Protein AF-A0A066RMN9-F1 (afdb_monomer)

Structure (mmCIF, N/CA/C/O backbone):
data_AF-A0A066RMN9-F1
#
_entry.id   AF-A0A066RMN9-F1
#
loop_
_atom_site.group_PDB
_atom_s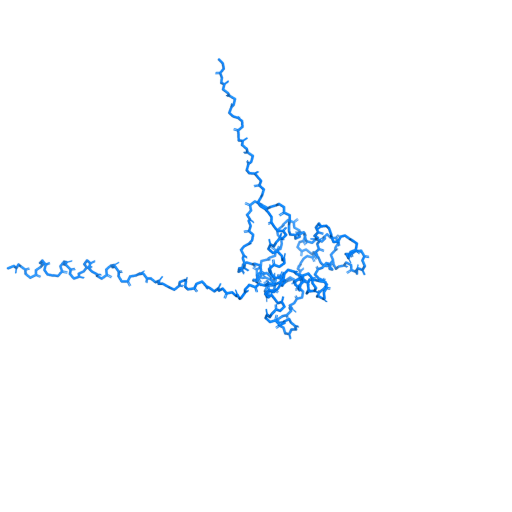ite.id
_atom_site.type_symbol
_atom_site.label_atom_id
_atom_site.label_alt_id
_atom_site.label_comp_id
_atom_site.label_asym_id
_atom_site.label_entity_id
_atom_site.label_seq_id
_atom_site.pdbx_PDB_ins_code
_atom_site.Cartn_x
_atom_site.Cartn_y
_atom_site.Cartn_z
_atom_site.occupancy
_atom_site.B_iso_or_equiv
_atom_site.auth_seq_id
_atom_site.auth_comp_id
_atom_site.auth_asym_id
_atom_site.auth_atom_id
_atom_site.pdbx_PDB_model_num
ATOM 1 N N . MET A 1 1 ? 45.407 -42.096 27.364 1.00 56.28 1 MET A N 1
ATOM 2 C CA . MET A 1 1 ? 44.883 -40.780 26.927 1.00 56.28 1 MET A CA 1
ATOM 3 C C . MET A 1 1 ? 44.177 -40.153 28.122 1.00 56.28 1 MET A C 1
ATOM 5 O O . MET A 1 1 ? 43.440 -40.865 28.789 1.00 56.28 1 MET A O 1
ATOM 9 N N . LYS A 1 2 ? 44.503 -38.909 28.496 1.00 56.84 2 LYS A N 1
ATOM 10 C CA . LYS A 1 2 ? 44.057 -38.316 29.773 1.00 56.84 2 LYS A CA 1
ATOM 11 C C . LYS A 1 2 ? 42.541 -38.036 29.726 1.00 56.84 2 LYS A C 1
ATOM 13 O O . LYS A 1 2 ? 42.068 -37.552 28.704 1.00 56.84 2 LYS A O 1
ATOM 18 N N . PRO A 1 3 ? 41.770 -38.272 30.800 1.00 59.72 3 PRO A N 1
ATOM 19 C CA . PRO A 1 3 ? 40.311 -38.089 30.778 1.00 59.72 3 PRO A CA 1
ATOM 20 C C . PRO A 1 3 ? 39.898 -36.644 30.434 1.00 59.72 3 PRO A C 1
ATOM 22 O O . PRO A 1 3 ? 38.862 -36.416 29.816 1.00 59.72 3 PRO A O 1
ATOM 25 N N . TYR A 1 4 ? 40.767 -35.670 30.721 1.00 67.50 4 TYR A N 1
ATOM 26 C CA . TYR A 1 4 ? 40.563 -34.257 30.394 1.00 67.50 4 TYR A CA 1
ATOM 27 C C . TYR A 1 4 ? 40.567 -33.947 28.890 1.00 67.50 4 TYR A C 1
ATOM 29 O O . TYR A 1 4 ? 39.862 -33.040 28.462 1.00 67.50 4 TYR A O 1
ATOM 37 N N . THR A 1 5 ? 41.297 -34.709 28.062 1.00 63.41 5 THR A N 1
ATOM 38 C CA . THR A 1 5 ? 41.278 -34.489 26.602 1.00 63.41 5 THR A CA 1
ATOM 39 C C . THR A 1 5 ? 39.950 -34.906 25.972 1.00 63.41 5 THR A C 1
ATOM 41 O O . THR A 1 5 ? 39.563 -34.340 24.957 1.00 63.41 5 THR A O 1
ATOM 44 N N . PHE A 1 6 ? 39.222 -35.844 26.588 1.00 61.06 6 PHE A N 1
ATOM 45 C CA . PHE A 1 6 ? 37.899 -36.261 26.116 1.00 61.06 6 PHE A CA 1
ATOM 46 C C . PHE A 1 6 ? 36.817 -35.241 26.507 1.00 61.06 6 PHE A C 1
ATOM 48 O O . PHE A 1 6 ? 35.944 -34.922 25.706 1.00 61.06 6 PHE A O 1
ATOM 55 N N . ALA A 1 7 ? 36.928 -34.655 27.704 1.00 63.19 7 ALA A N 1
ATOM 56 C CA . ALA A 1 7 ? 36.018 -33.611 28.179 1.00 63.19 7 ALA A CA 1
ATOM 57 C C . ALA A 1 7 ? 36.109 -32.312 27.352 1.00 63.19 7 ALA A C 1
ATOM 59 O O . ALA A 1 7 ? 35.086 -31.708 27.043 1.00 63.19 7 ALA A O 1
ATOM 60 N N . ILE A 1 8 ? 37.318 -31.913 26.934 1.00 66.12 8 ILE A N 1
ATOM 61 C CA . ILE A 1 8 ? 37.522 -30.730 26.077 1.00 66.12 8 ILE A CA 1
ATOM 62 C C . ILE A 1 8 ? 36.905 -30.942 24.685 1.00 66.12 8 ILE A C 1
ATOM 64 O O . ILE A 1 8 ? 36.305 -30.022 24.134 1.00 66.12 8 ILE A O 1
ATOM 68 N N . LEU A 1 9 ? 37.000 -32.159 24.139 1.00 62.09 9 LEU A N 1
ATOM 69 C CA . LEU A 1 9 ? 36.440 -32.481 22.825 1.00 62.09 9 LEU A CA 1
ATOM 70 C C . LEU A 1 9 ? 34.901 -32.441 22.820 1.00 62.09 9 LEU A C 1
ATOM 72 O O . LEU A 1 9 ? 34.301 -31.987 21.851 1.00 62.09 9 LEU A O 1
ATOM 76 N N . ILE A 1 10 ? 34.265 -32.878 23.913 1.00 62.72 10 ILE A N 1
ATOM 77 C CA . ILE A 1 10 ? 32.801 -32.876 24.055 1.00 62.72 10 ILE A CA 1
ATOM 78 C C . ILE A 1 10 ? 32.264 -31.447 24.225 1.00 62.72 10 ILE A C 1
ATOM 80 O O . ILE A 1 10 ? 31.292 -31.090 23.563 1.00 62.72 10 ILE A O 1
ATOM 84 N N . SER A 1 11 ? 32.917 -30.596 25.027 1.00 61.94 11 SER A N 1
ATOM 85 C CA . SER A 1 11 ? 32.511 -29.185 25.158 1.00 61.94 11 SER A CA 1
ATOM 86 C C . SER A 1 11 ? 32.675 -28.386 23.862 1.00 61.94 11 SER A C 1
ATOM 88 O O . SER A 1 11 ? 31.900 -27.464 23.621 1.00 61.94 11 SER A O 1
ATOM 90 N N . ALA A 1 12 ? 33.643 -28.737 23.009 1.00 61.44 12 ALA A N 1
ATOM 91 C CA . ALA A 1 12 ? 33.823 -28.089 21.710 1.00 61.44 12 ALA A CA 1
ATOM 92 C C . ALA A 1 12 ? 32.727 -28.471 20.692 1.00 61.44 12 ALA A C 1
ATOM 94 O O . ALA A 1 12 ? 32.358 -27.644 19.860 1.00 61.44 12 ALA A O 1
ATOM 95 N N . LEU A 1 13 ? 32.170 -29.687 20.767 1.00 60.34 13 LEU A N 1
ATOM 96 C CA . LEU A 1 13 ? 31.103 -30.132 19.860 1.00 60.34 13 LEU A CA 1
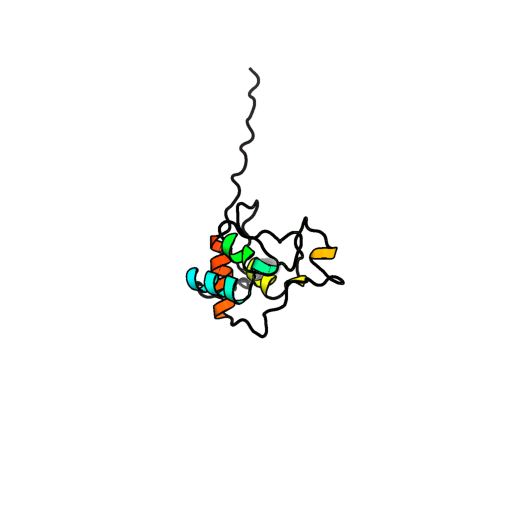ATOM 97 C C . LEU A 1 13 ? 29.739 -29.490 20.167 1.00 60.34 13 LEU A C 1
ATOM 99 O O . LEU A 1 13 ? 28.963 -29.242 19.246 1.00 60.34 13 LEU A O 1
ATOM 103 N N . SER A 1 14 ? 29.455 -29.166 21.431 1.00 61.31 14 SER A N 1
ATOM 104 C CA . SER A 1 14 ? 28.176 -28.557 21.835 1.00 61.31 14 SER A CA 1
ATOM 105 C C . SER A 1 14 ? 27.972 -27.126 21.316 1.00 61.31 14 SER A C 1
ATOM 107 O O . SER A 1 14 ? 26.842 -26.649 21.290 1.00 61.31 14 SER A O 1
ATOM 109 N N . GLY A 1 15 ? 29.035 -26.440 20.876 1.00 60.50 15 GLY A N 1
ATOM 110 C CA . GLY A 1 15 ? 28.956 -25.085 20.312 1.00 60.50 15 GLY A CA 1
ATOM 111 C C . GLY A 1 15 ? 28.475 -25.016 18.856 1.00 60.50 15 GLY A C 1
ATOM 112 O O . GLY A 1 15 ? 28.189 -23.928 18.368 1.00 60.50 15 GLY A O 1
ATOM 113 N N . LEU A 1 16 ? 28.378 -26.153 18.155 1.00 60.50 16 LEU A N 1
ATOM 114 C CA . LEU A 1 16 ? 27.983 -26.218 16.737 1.00 60.50 16 LEU A CA 1
ATOM 115 C C . LEU A 1 16 ? 26.499 -26.571 16.527 1.00 60.50 16 LEU A C 1
ATOM 117 O O . LEU A 1 16 ? 26.007 -26.498 15.405 1.00 60.50 16 LEU A O 1
ATOM 121 N N . ALA A 1 17 ? 25.761 -26.907 17.590 1.00 60.19 17 ALA A N 1
ATOM 122 C CA . ALA A 1 17 ? 24.345 -27.290 17.528 1.00 60.19 17 ALA A CA 1
ATOM 123 C C . ALA A 1 17 ? 23.371 -26.089 17.540 1.00 60.19 17 ALA A C 1
ATOM 125 O O . ALA A 1 17 ? 22.229 -26.222 17.967 1.00 60.19 17 ALA A O 1
ATOM 126 N N . GLY A 1 18 ? 23.825 -24.915 17.091 1.00 57.06 18 GLY A N 1
ATOM 127 C CA . GLY A 1 18 ? 23.041 -23.677 17.027 1.00 57.06 18 GLY A CA 1
ATOM 128 C C . GLY A 1 18 ? 22.720 -23.208 15.605 1.00 57.06 18 GLY A C 1
ATOM 129 O O . GLY A 1 18 ? 22.461 -22.026 15.412 1.00 57.06 18 GLY A O 1
ATOM 130 N N . CYS A 1 19 ? 22.780 -24.084 14.595 1.00 63.19 19 CYS A N 1
ATOM 131 C CA . CYS A 1 19 ? 22.212 -23.772 13.280 1.00 63.19 19 CYS A CA 1
ATOM 132 C C . CYS A 1 19 ? 20.694 -23.907 13.361 1.00 63.19 19 CYS A C 1
ATOM 134 O O . CYS A 1 19 ? 20.123 -24.931 12.982 1.00 63.19 19 CYS A O 1
ATOM 136 N N . ASP A 1 20 ? 20.055 -22.868 13.885 1.00 54.88 20 ASP A N 1
ATOM 137 C CA . ASP A 1 20 ? 18.618 -22.723 13.772 1.00 54.88 20 ASP A CA 1
ATOM 138 C C . ASP A 1 20 ? 18.311 -22.483 12.288 1.00 54.88 20 ASP A C 1
ATOM 140 O O . ASP A 1 20 ? 18.491 -21.396 11.743 1.00 54.88 20 ASP A O 1
ATOM 144 N N . THR A 1 21 ? 17.881 -23.534 11.595 1.00 54.72 21 THR A N 1
ATOM 145 C CA . THR A 1 21 ? 17.280 -23.425 10.256 1.00 54.72 21 THR A CA 1
ATOM 146 C C . THR A 1 21 ? 15.851 -22.870 10.350 1.00 54.72 21 THR A C 1
ATOM 148 O O . THR A 1 21 ? 15.061 -23.005 9.423 1.00 54.72 21 THR A O 1
ATOM 151 N N . ALA A 1 22 ? 15.513 -22.186 11.449 1.00 53.56 22 ALA A N 1
ATOM 152 C CA . ALA A 1 22 ? 14.247 -21.503 11.693 1.00 53.56 22 ALA A CA 1
ATOM 153 C C . ALA A 1 22 ? 14.114 -20.151 10.965 1.00 53.56 22 ALA A C 1
ATOM 155 O O . ALA A 1 22 ? 13.432 -19.242 11.428 1.00 53.56 22 ALA A O 1
ATOM 156 N N . SER A 1 23 ? 14.709 -20.019 9.782 1.00 52.72 23 SER A N 1
ATOM 157 C CA . SER A 1 23 ? 14.188 -19.105 8.762 1.00 52.72 23 SER A CA 1
ATOM 158 C C . SER A 1 23 ? 13.853 -19.905 7.514 1.00 52.72 23 SER A C 1
ATOM 160 O O . SER A 1 23 ? 14.299 -19.620 6.408 1.00 52.72 23 SER A O 1
ATOM 162 N N . GLN A 1 24 ? 13.041 -20.947 7.696 1.00 53.88 24 GLN A N 1
ATOM 163 C CA . GLN A 1 24 ? 12.207 -21.432 6.610 1.00 53.88 24 GLN A CA 1
ATOM 164 C C . GLN A 1 24 ? 11.326 -20.240 6.218 1.00 53.88 24 GLN A C 1
ATOM 166 O O . GLN A 1 24 ? 10.373 -19.897 6.915 1.00 53.88 24 GLN A O 1
ATOM 171 N N . SER A 1 25 ? 11.784 -19.503 5.207 1.00 64.06 25 SER A N 1
ATOM 172 C CA . SER A 1 25 ? 11.238 -18.220 4.797 1.00 64.06 25 SER A CA 1
ATOM 173 C C . SER A 1 25 ? 9.746 -18.382 4.551 1.00 64.06 25 SER A C 1
ATOM 175 O O . SER A 1 25 ? 9.318 -19.174 3.709 1.00 64.06 25 SER A O 1
A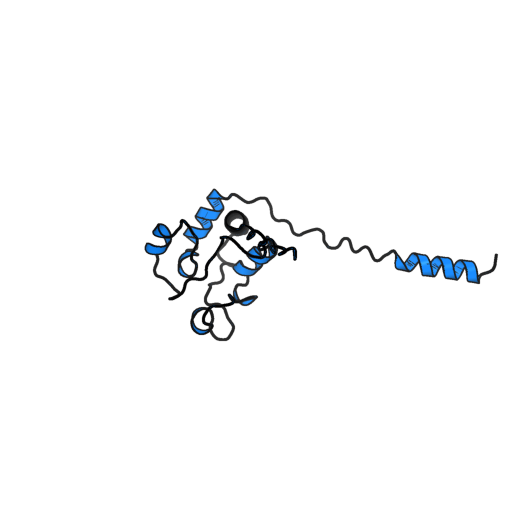TOM 177 N N . PHE A 1 26 ? 8.940 -17.646 5.315 1.00 67.94 26 PHE A N 1
ATOM 178 C CA . PHE A 1 26 ? 7.531 -17.494 4.999 1.00 67.94 26 PHE A CA 1
ATOM 179 C C . PHE A 1 26 ? 7.450 -16.932 3.579 1.00 67.94 26 PHE A C 1
ATOM 181 O O . PHE A 1 26 ? 7.865 -15.803 3.321 1.00 67.94 26 PHE A O 1
ATOM 188 N N . SER A 1 27 ? 6.998 -17.766 2.650 1.00 68.44 27 SER A N 1
ATOM 189 C CA . SER A 1 27 ? 6.810 -17.409 1.253 1.00 68.44 27 SER A CA 1
ATOM 190 C C . SER A 1 27 ? 5.372 -17.726 0.901 1.00 68.44 27 SER A C 1
ATOM 192 O O . SER A 1 27 ? 4.898 -18.851 1.068 1.00 68.44 27 SER A O 1
ATOM 194 N N . LEU A 1 28 ? 4.655 -16.695 0.476 1.00 74.31 28 LEU A N 1
ATOM 195 C CA . LEU A 1 28 ? 3.348 -16.878 -0.122 1.00 74.31 28 LEU A CA 1
ATOM 196 C C . LEU A 1 28 ? 3.525 -17.284 -1.595 1.00 74.31 28 LEU A C 1
ATOM 198 O O . LEU A 1 28 ? 4.603 -17.074 -2.164 1.00 74.31 28 LEU A O 1
ATOM 202 N N . PRO A 1 29 ? 2.506 -17.908 -2.215 1.00 86.06 29 PRO A N 1
ATOM 203 C CA . PRO A 1 29 ? 2.531 -18.195 -3.643 1.00 86.06 29 PRO A CA 1
ATOM 204 C C . PRO A 1 29 ? 2.827 -16.934 -4.458 1.00 86.06 29 PRO A C 1
ATOM 206 O O . PRO A 1 29 ? 2.531 -15.822 -4.022 1.00 86.06 29 PRO A O 1
ATOM 209 N N . THR A 1 30 ? 3.373 -17.102 -5.661 1.00 88.44 30 THR A N 1
ATOM 210 C CA . THR A 1 30 ? 3.510 -15.983 -6.599 1.00 88.44 30 THR A CA 1
ATOM 211 C C . THR A 1 30 ? 2.136 -15.378 -6.881 1.00 88.44 30 THR A C 1
ATOM 213 O O . THR A 1 30 ? 1.183 -16.111 -7.154 1.00 88.44 30 THR A O 1
ATOM 216 N N . GLY A 1 31 ? 2.044 -14.052 -6.783 1.00 94.31 31 GLY A N 1
ATOM 217 C CA . GLY A 1 31 ? 0.828 -13.317 -7.100 1.00 94.31 31 GLY A CA 1
ATOM 218 C C . GLY A 1 31 ? 0.673 -13.040 -8.591 1.00 94.31 31 GLY A C 1
ATOM 219 O O . GLY A 1 31 ? 1.523 -13.378 -9.414 1.00 94.31 31 GLY A O 1
ATOM 220 N N . ASP A 1 32 ? -0.438 -12.400 -8.920 1.00 97.50 32 ASP A N 1
ATOM 221 C CA . ASP A 1 32 ? -0.780 -11.933 -10.257 1.00 97.50 32 ASP A CA 1
ATOM 222 C C . ASP A 1 32 ? -0.949 -10.412 -10.225 1.00 97.50 32 ASP A C 1
ATOM 224 O O . ASP A 1 32 ? -1.772 -9.880 -9.478 1.00 97.50 32 ASP A O 1
ATOM 228 N N . GLU A 1 33 ? -0.157 -9.710 -11.033 1.00 96.56 33 GLU A N 1
ATOM 229 C CA . GLU A 1 33 ? -0.116 -8.247 -11.068 1.00 96.56 33 GLU A CA 1
ATOM 230 C C . GLU A 1 33 ? -1.447 -7.627 -11.520 1.00 96.56 33 GLU A C 1
ATOM 232 O O . GLU A 1 33 ? -1.912 -6.647 -10.936 1.00 96.56 33 GLU A O 1
ATOM 237 N N . ALA A 1 34 ? -2.108 -8.212 -12.523 1.00 98.06 34 ALA A N 1
ATOM 238 C CA . ALA A 1 34 ? -3.373 -7.694 -13.036 1.00 98.06 34 ALA A CA 1
ATOM 239 C C . ALA A 1 34 ? -4.499 -7.876 -12.009 1.00 98.06 34 ALA A C 1
ATOM 241 O O . ALA A 1 34 ? -5.310 -6.968 -11.793 1.00 98.06 34 ALA A O 1
ATOM 242 N N . GLN A 1 35 ? -4.527 -9.025 -11.332 1.00 98.56 35 GLN A N 1
ATOM 243 C CA . GLN A 1 35 ? -5.438 -9.258 -10.215 1.00 98.56 35 GLN A CA 1
ATOM 244 C C . GLN A 1 35 ? -5.101 -8.347 -9.031 1.00 98.56 35 GLN A C 1
ATOM 246 O O . GLN A 1 35 ? -6.010 -7.827 -8.390 1.00 98.56 35 GLN A O 1
ATOM 251 N N . GLY A 1 36 ? -3.821 -8.091 -8.770 1.00 98.38 36 GLY A N 1
ATOM 252 C CA . GLY A 1 36 ? -3.368 -7.184 -7.721 1.00 98.38 36 GLY A CA 1
ATOM 253 C C . GLY A 1 36 ? -3.828 -5.751 -7.946 1.00 98.38 36 GLY A C 1
ATOM 254 O O . GLY A 1 36 ? -4.403 -5.145 -7.042 1.00 98.38 36 GLY A O 1
ATOM 255 N N . LYS A 1 37 ? -3.710 -5.249 -9.181 1.00 98.50 37 LYS A N 1
ATOM 256 C CA . LYS A 1 37 ? -4.295 -3.965 -9.590 1.00 98.50 37 LYS A CA 1
ATOM 257 C C . LYS A 1 37 ? -5.807 -3.941 -9.355 1.00 98.50 37 LYS A C 1
ATOM 259 O O . LYS A 1 37 ? -6.340 -2.953 -8.853 1.00 98.50 37 LYS A O 1
ATOM 264 N N . ALA A 1 38 ? -6.516 -5.017 -9.699 1.00 98.62 38 ALA A N 1
ATOM 265 C CA . ALA A 1 38 ? -7.957 -5.097 -9.469 1.00 98.62 38 ALA A CA 1
ATOM 266 C C . ALA A 1 38 ? -8.305 -5.033 -7.971 1.00 98.62 38 ALA A C 1
ATOM 268 O O . ALA A 1 38 ? -9.250 -4.340 -7.598 1.00 98.62 38 ALA A O 1
ATOM 269 N N . VAL A 1 39 ? -7.520 -5.688 -7.109 1.00 98.69 39 VAL A N 1
ATOM 270 C CA . VAL A 1 39 ? -7.658 -5.614 -5.645 1.00 98.69 39 VAL A CA 1
ATOM 271 C C . VAL A 1 39 ? -7.382 -4.194 -5.142 1.00 98.69 39 VAL A C 1
ATOM 273 O O . VAL A 1 39 ? -8.195 -3.647 -4.398 1.00 98.69 39 VAL A O 1
ATOM 276 N N . PHE A 1 40 ? -6.300 -3.563 -5.602 1.00 98.38 40 PHE A N 1
ATOM 277 C CA . PHE A 1 40 ? -5.922 -2.193 -5.239 1.00 98.38 40 PHE A CA 1
ATOM 278 C C . PHE A 1 40 ? -7.051 -1.182 -5.508 1.00 98.38 40 PHE A C 1
ATOM 280 O O . PHE A 1 40 ? -7.354 -0.323 -4.676 1.00 98.38 40 PHE A O 1
ATOM 287 N N . LEU A 1 41 ? -7.738 -1.326 -6.645 1.00 98.00 41 LEU A N 1
ATOM 288 C CA . LEU A 1 41 ? -8.895 -0.497 -6.988 1.00 98.00 41 LEU A CA 1
ATOM 289 C C . LEU A 1 41 ? -10.163 -0.907 -6.222 1.00 98.00 41 LEU A C 1
ATOM 291 O O . LEU A 1 41 ? -10.898 -0.037 -5.754 1.00 98.00 41 LEU A O 1
ATOM 295 N N . LYS A 1 42 ? -10.414 -2.213 -6.055 1.00 98.00 42 LYS A N 1
ATOM 296 C CA . LYS A 1 42 ? -11.576 -2.754 -5.328 1.00 98.00 42 LYS A CA 1
ATOM 297 C C . LYS A 1 42 ? -11.643 -2.231 -3.893 1.00 98.00 42 LYS A C 1
ATOM 299 O O . LYS A 1 42 ? -12.716 -1.829 -3.452 1.00 98.00 42 LYS A O 1
ATOM 304 N N . TYR A 1 43 ? -10.516 -2.237 -3.183 1.00 97.75 43 TYR A N 1
ATOM 305 C CA . TYR A 1 43 ? -10.425 -1.766 -1.796 1.00 97.75 43 TYR A CA 1
ATOM 306 C C . TYR A 1 43 ? -10.134 -0.263 -1.687 1.00 97.75 43 TYR A C 1
ATOM 308 O O . TYR A 1 43 ? -9.880 0.228 -0.592 1.00 97.75 43 TYR A O 1
ATOM 316 N N . GLN A 1 44 ? -10.203 0.470 -2.807 1.00 97.06 44 GLN A N 1
ATOM 317 C CA . GLN A 1 44 ? -10.049 1.925 -2.865 1.00 97.06 44 GLN A CA 1
ATOM 318 C C . GLN A 1 44 ? -8.782 2.423 -2.163 1.00 97.06 44 GLN A C 1
ATOM 320 O O . GLN A 1 44 ? -8.805 3.441 -1.477 1.00 97.06 44 GLN A O 1
ATOM 325 N N . CYS A 1 45 ? -7.651 1.739 -2.354 1.00 97.81 45 CYS A N 1
ATOM 326 C CA . CYS A 1 45 ? -6.389 2.124 -1.718 1.00 97.81 45 CYS A CA 1
ATOM 327 C C . CYS A 1 45 ? -6.006 3.584 -2.042 1.00 97.81 45 CYS A C 1
ATOM 329 O O . CYS A 1 45 ? -5.446 4.288 -1.206 1.00 97.81 45 CYS A O 1
ATOM 331 N N . LEU A 1 46 ? -6.402 4.072 -3.222 1.00 97.88 46 LEU A N 1
ATOM 332 C CA . LEU A 1 46 ? -6.230 5.456 -3.672 1.00 97.88 46 LEU A CA 1
ATOM 333 C C . LEU A 1 46 ? -7.092 6.493 -2.923 1.00 97.88 46 LEU A C 1
ATOM 335 O O . LEU A 1 46 ? -6.947 7.685 -3.168 1.00 97.88 46 LEU A O 1
ATOM 339 N N . ALA A 1 47 ? -7.987 6.106 -2.012 1.00 96.62 47 ALA A N 1
ATOM 340 C CA . ALA A 1 47 ? -8.677 7.075 -1.157 1.00 96.62 47 ALA A CA 1
ATOM 341 C C . ALA A 1 47 ? -7.689 7.770 -0.202 1.00 96.62 47 ALA A C 1
ATOM 343 O O . ALA A 1 47 ? -7.782 8.981 0.005 1.00 96.62 47 ALA A O 1
ATOM 344 N N . CYS A 1 48 ? -6.709 7.017 0.308 1.00 96.69 48 CYS A N 1
ATOM 345 C CA . CYS A 1 48 ? -5.651 7.517 1.192 1.00 96.69 48 CYS A CA 1
ATOM 346 C C . CYS A 1 48 ? -4.289 7.607 0.493 1.00 96.69 48 CYS A C 1
ATOM 348 O O . CYS A 1 48 ? -3.453 8.414 0.885 1.00 96.69 48 CYS A O 1
ATOM 350 N N . HIS A 1 49 ? -4.049 6.790 -0.533 1.00 97.31 49 HIS A N 1
ATOM 351 C CA . HIS A 1 49 ? -2.755 6.718 -1.203 1.00 97.31 49 HIS A CA 1
ATOM 352 C C . HIS A 1 49 ? -2.727 7.420 -2.561 1.00 97.31 49 HIS A C 1
ATOM 354 O O . HIS A 1 49 ? -3.749 7.642 -3.216 1.00 97.31 49 HIS A O 1
ATOM 360 N N . SER A 1 50 ? -1.526 7.750 -3.017 1.00 97.06 50 SER A N 1
ATOM 361 C CA . SER A 1 50 ? -1.250 8.115 -4.406 1.00 97.06 50 SER A CA 1
ATOM 362 C C . SER A 1 50 ? -0.224 7.155 -5.001 1.00 97.06 50 SER A C 1
ATOM 364 O O . SER A 1 50 ? 0.574 6.559 -4.281 1.00 97.06 50 SER A O 1
ATOM 366 N N . MET A 1 51 ? -0.274 6.969 -6.316 1.00 96.38 51 MET A N 1
ATOM 367 C CA . MET A 1 51 ? 0.677 6.150 -7.060 1.00 96.38 51 MET A CA 1
ATOM 368 C C . MET A 1 51 ? 0.771 6.699 -8.481 1.00 96.38 51 MET A C 1
ATOM 370 O O . MET A 1 51 ? -0.258 7.010 -9.084 1.00 96.38 51 MET A O 1
ATOM 374 N N . THR A 1 52 ? 1.989 6.815 -9.004 1.00 95.31 52 THR A N 1
ATOM 375 C CA . THR A 1 52 ? 2.239 7.311 -10.362 1.00 95.31 52 THR A CA 1
ATOM 376 C C . THR A 1 52 ? 1.496 6.471 -11.399 1.00 95.31 52 THR A C 1
ATOM 378 O O . THR A 1 52 ? 1.618 5.244 -11.407 1.00 95.31 52 THR A O 1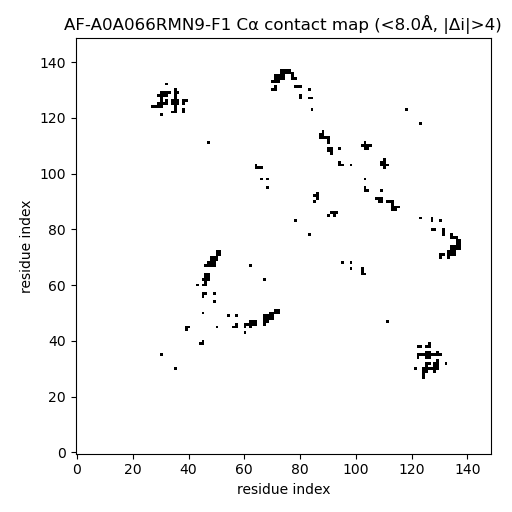
ATOM 381 N N . GLY A 1 53 ? 0.762 7.125 -12.299 1.00 95.56 53 GLY A N 1
ATOM 382 C CA . GLY A 1 53 ? -0.002 6.469 -13.366 1.00 95.56 53 GLY A CA 1
ATOM 383 C C . GLY A 1 53 ? -1.409 6.022 -12.960 1.00 95.56 53 GLY A C 1
ATOM 384 O O . GLY A 1 53 ? -2.048 5.296 -13.720 1.00 95.56 53 GLY A O 1
ATOM 385 N N . PHE A 1 54 ? -1.880 6.432 -11.779 1.00 97.06 54 PHE A N 1
ATOM 386 C CA . PHE A 1 54 ? -3.222 6.158 -11.249 1.00 97.06 54 PHE A CA 1
ATOM 387 C C . PHE A 1 54 ? -3.989 7.441 -10.885 1.00 97.06 54 PHE A C 1
ATOM 389 O O . PHE A 1 54 ? -4.939 7.419 -10.096 1.00 97.06 54 PHE A O 1
ATOM 396 N N . GLU A 1 55 ? -3.567 8.588 -11.416 1.00 96.31 55 GLU A N 1
ATOM 397 C CA . GLU A 1 55 ? -4.144 9.896 -11.109 1.00 96.31 55 GLU A CA 1
ATOM 398 C C . GLU A 1 55 ? -5.620 9.981 -11.536 1.00 96.31 55 GLU A C 1
ATOM 400 O O . GLU A 1 55 ? -6.450 10.491 -10.779 1.00 96.31 55 GLU A O 1
ATOM 405 N N . ASP A 1 56 ? -5.962 9.412 -12.695 1.00 96.75 56 ASP A N 1
ATOM 406 C CA . ASP A 1 56 ? -7.328 9.374 -13.233 1.00 96.75 56 ASP A CA 1
ATOM 407 C C . ASP A 1 56 ? -8.259 8.464 -12.413 1.00 96.75 56 ASP A C 1
ATOM 409 O O . ASP A 1 56 ? -9.460 8.717 -12.292 1.00 96.75 56 ASP A O 1
ATOM 413 N N . GLU A 1 57 ? -7.753 7.356 -11.871 1.00 97.19 57 GLU A N 1
ATOM 414 C CA . GLU A 1 57 ? -8.492 6.510 -10.937 1.00 97.19 57 GLU A CA 1
ATOM 415 C C . GLU A 1 57 ? -8.683 7.215 -9.596 1.00 97.19 57 GLU A C 1
ATOM 417 O O . GLU A 1 57 ? -9.786 7.192 -9.045 1.00 97.19 57 GLU A O 1
ATOM 422 N N . ALA A 1 58 ? -7.643 7.882 -9.096 1.00 95.44 58 ALA A N 1
ATOM 423 C CA . ALA A 1 58 ? -7.698 8.609 -7.838 1.00 95.44 58 ALA A CA 1
ATOM 424 C C . ALA A 1 58 ? -8.684 9.787 -7.891 1.00 95.44 58 ALA A C 1
ATOM 426 O O . ALA A 1 58 ? -9.397 10.025 -6.918 1.00 95.44 58 ALA A O 1
ATOM 427 N N . SER A 1 59 ? -8.796 10.485 -9.027 1.00 94.75 59 SER A N 1
ATOM 428 C CA . SER A 1 59 ? -9.726 11.613 -9.190 1.00 94.75 59 SER A CA 1
ATOM 429 C C . SER A 1 59 ? -11.205 11.210 -9.146 1.00 94.75 59 SER A C 1
ATOM 431 O O . SER A 1 59 ? -12.075 12.073 -9.040 1.00 94.75 59 SER A O 1
ATOM 433 N N . LYS A 1 60 ? -11.512 9.911 -9.265 1.00 95.94 60 LYS A N 1
ATOM 434 C CA . LYS A 1 60 ? -12.879 9.367 -9.185 1.00 95.94 60 LYS A CA 1
ATOM 435 C C . LYS A 1 60 ? -13.301 9.040 -7.752 1.00 95.94 60 LYS A C 1
ATOM 437 O O . LYS A 1 60 ? -14.464 8.707 -7.533 1.00 95.94 60 LYS A O 1
ATOM 442 N N . LEU A 1 61 ? -12.374 9.093 -6.797 1.00 94.44 61 LEU A N 1
ATOM 443 C CA . LEU A 1 61 ? -12.614 8.773 -5.395 1.00 94.44 61 LEU A CA 1
ATOM 444 C C . LEU A 1 61 ? -12.707 10.045 -4.555 1.00 94.44 61 LEU A C 1
ATOM 446 O O . LEU A 1 61 ? -12.050 11.049 -4.827 1.00 94.44 61 LEU A O 1
ATOM 450 N N . THR A 1 62 ? -13.481 9.974 -3.477 1.00 94.81 62 THR A N 1
ATOM 451 C CA . THR A 1 62 ? -13.389 10.962 -2.402 1.00 94.81 62 THR A CA 1
ATOM 452 C C . THR A 1 62 ? -12.092 10.719 -1.638 1.00 94.81 62 THR A C 1
ATOM 454 O O . THR A 1 62 ? -11.872 9.615 -1.137 1.00 94.81 62 THR A O 1
ATOM 457 N N . ARG A 1 63 ? -11.228 11.735 -1.554 1.00 93.56 63 ARG A N 1
ATOM 458 C CA . ARG A 1 63 ? -9.991 11.655 -0.770 1.00 93.56 63 ARG A CA 1
ATOM 459 C C . ARG A 1 63 ? -10.307 11.589 0.721 1.00 93.56 63 ARG A C 1
ATOM 461 O O . ARG A 1 63 ? -11.166 12.320 1.205 1.00 93.56 63 ARG A O 1
ATOM 468 N N . ALA A 1 64 ? -9.603 10.704 1.418 1.00 92.31 64 ALA A N 1
ATOM 469 C CA . ALA A 1 64 ? -9.652 10.586 2.871 1.00 92.31 64 ALA A CA 1
ATOM 470 C C . ALA A 1 64 ? -8.576 11.438 3.560 1.00 92.31 64 ALA A C 1
ATOM 472 O O . ALA A 1 64 ? -8.738 11.775 4.727 1.00 92.31 64 ALA A O 1
ATOM 473 N N . LEU A 1 65 ? -7.504 11.776 2.835 1.00 93.06 65 LEU A N 1
ATOM 474 C CA . LEU A 1 65 ? -6.395 12.610 3.296 1.00 93.06 65 LEU A CA 1
ATOM 475 C C . LEU A 1 65 ? -6.254 13.831 2.389 1.00 93.06 65 LEU A C 1
ATOM 477 O O . LEU A 1 65 ? -6.398 13.700 1.167 1.00 93.06 65 LEU A O 1
ATOM 481 N N . ASP A 1 66 ? -5.903 14.974 2.973 1.00 92.81 66 ASP A N 1
ATOM 482 C CA . ASP A 1 66 ? -5.532 16.166 2.209 1.00 92.81 66 ASP A CA 1
ATOM 483 C C . ASP A 1 66 ? -4.197 15.934 1.490 1.00 92.81 66 ASP A C 1
ATOM 485 O O . ASP A 1 66 ? -4.063 16.270 0.308 1.00 92.81 66 ASP A O 1
ATOM 489 N N . THR A 1 67 ? -3.247 15.266 2.160 1.00 94.81 67 THR A N 1
ATOM 490 C CA . THR A 1 67 ? -1.978 14.825 1.568 1.00 94.81 67 THR A CA 1
ATOM 491 C C . THR A 1 67 ? -1.923 13.294 1.457 1.00 94.81 67 THR A C 1
ATOM 493 O O . THR A 1 67 ? -1.608 12.609 2.431 1.00 94.81 67 THR A O 1
ATOM 496 N N . PRO A 1 68 ? -2.195 12.707 0.273 1.00 95.88 68 PRO A N 1
ATOM 497 C CA . PRO A 1 68 ? -2.182 11.258 0.107 1.00 95.88 68 PRO A CA 1
ATOM 498 C C . PRO A 1 68 ? -0.794 10.649 0.319 1.00 95.88 68 PRO A C 1
ATOM 500 O O . PRO A 1 68 ? 0.198 11.146 -0.220 1.00 95.88 68 PRO A O 1
ATOM 503 N N . VAL A 1 69 ? -0.740 9.509 1.007 1.00 95.62 69 VAL A N 1
ATOM 504 C CA . VAL A 1 69 ? 0.509 8.777 1.237 1.00 95.62 69 VAL A CA 1
ATOM 505 C C . VAL A 1 69 ? 0.982 8.119 -0.059 1.00 95.62 69 VAL A C 1
ATOM 507 O O . VAL A 1 69 ? 0.310 7.246 -0.608 1.00 95.62 69 VAL A O 1
ATOM 510 N N . VAL A 1 70 ? 2.153 8.521 -0.545 1.00 95.12 70 VAL A N 1
ATOM 511 C CA . VAL A 1 70 ? 2.733 8.029 -1.802 1.00 95.12 70 VAL A CA 1
ATOM 512 C C . VAL A 1 70 ? 3.153 6.560 -1.679 1.00 95.12 70 VAL A C 1
ATOM 514 O O . VAL A 1 70 ? 3.857 6.174 -0.742 1.00 95.12 70 VAL A O 1
ATOM 517 N N . LEU A 1 71 ? 2.743 5.747 -2.653 1.00 94.69 71 LEU A N 1
ATOM 518 C CA . LEU A 1 71 ? 3.160 4.360 -2.848 1.00 94.69 71 LEU A CA 1
ATOM 519 C C . LEU A 1 71 ? 3.936 4.198 -4.160 1.00 94.69 71 LEU A C 1
ATOM 521 O O . LEU A 1 71 ? 3.691 4.902 -5.139 1.00 94.69 71 LEU A O 1
ATOM 525 N N . GLY A 1 72 ? 4.823 3.204 -4.185 1.00 92.12 72 GLY A N 1
ATOM 526 C CA . GLY A 1 72 ? 5.697 2.923 -5.321 1.00 92.12 72 GLY A CA 1
ATOM 527 C C . GLY A 1 72 ? 6.783 3.983 -5.532 1.00 92.12 72 GLY A C 1
ATOM 528 O O . GLY A 1 72 ? 7.116 4.750 -4.627 1.00 92.12 72 GLY A O 1
ATOM 529 N N . GLY A 1 73 ? 7.324 4.006 -6.747 1.00 90.88 73 GLY A N 1
ATOM 530 C CA . GLY A 1 73 ? 8.356 4.938 -7.184 1.00 90.88 73 GLY A CA 1
ATOM 531 C C . GLY A 1 73 ? 9.772 4.516 -6.799 1.00 90.88 73 GLY A C 1
ATOM 532 O O . GLY A 1 73 ? 10.027 3.391 -6.356 1.00 90.88 73 GLY A O 1
ATOM 533 N N . GLU A 1 74 ? 10.702 5.447 -7.003 1.00 88.50 74 GLU A N 1
ATOM 534 C CA . GLU A 1 74 ? 12.090 5.271 -6.607 1.00 88.50 74 GLU A CA 1
ATOM 535 C C . GLU A 1 74 ? 12.234 5.453 -5.090 1.00 88.50 74 GLU A C 1
ATOM 537 O O . GLU A 1 74 ? 11.769 6.434 -4.511 1.00 88.50 74 GLU A O 1
ATOM 542 N N . VAL A 1 75 ? 12.850 4.471 -4.435 1.00 85.62 75 VAL A N 1
ATOM 543 C CA . VAL A 1 75 ? 13.066 4.454 -2.988 1.00 85.62 75 VAL A CA 1
ATOM 544 C C . VAL A 1 75 ? 14.512 4.107 -2.658 1.00 85.62 75 VAL A C 1
ATOM 546 O O . VAL A 1 75 ? 15.154 3.300 -3.329 1.00 85.62 75 VAL A O 1
ATOM 549 N N . SER A 1 76 ? 15.018 4.641 -1.548 1.00 83.12 76 SER A N 1
ATOM 550 C CA . SER A 1 76 ? 16.360 4.318 -1.037 1.00 83.12 76 SER A CA 1
ATOM 551 C C . SER A 1 76 ? 16.517 2.854 -0.597 1.00 83.12 76 SER A C 1
ATOM 553 O O . SER A 1 76 ? 17.629 2.335 -0.495 1.00 83.12 76 SER A O 1
ATOM 555 N N . ARG A 1 77 ? 15.398 2.170 -0.335 1.00 83.75 77 ARG A N 1
ATOM 556 C CA . ARG A 1 77 ? 15.332 0.750 0.013 1.00 83.75 77 ARG A CA 1
ATOM 557 C C . ARG A 1 77 ? 14.002 0.167 -0.458 1.00 83.75 77 ARG A C 1
ATOM 559 O O . ARG A 1 77 ? 12.950 0.624 -0.012 1.00 83.75 77 ARG A O 1
ATOM 566 N N . ILE A 1 78 ? 14.059 -0.892 -1.269 1.00 79.06 78 ILE A N 1
ATOM 567 C CA . ILE A 1 78 ? 12.875 -1.674 -1.653 1.00 79.06 78 ILE A CA 1
ATOM 568 C C . ILE A 1 78 ? 12.208 -2.233 -0.393 1.00 79.06 78 ILE A C 1
ATOM 570 O O . ILE A 1 78 ? 12.870 -2.808 0.478 1.00 79.06 78 ILE A O 1
ATOM 574 N N . ARG A 1 79 ? 10.889 -2.050 -0.299 1.00 83.62 79 ARG A N 1
ATOM 575 C CA . ARG A 1 79 ? 10.072 -2.710 0.720 1.00 83.62 79 ARG A CA 1
ATOM 576 C C . ARG A 1 79 ? 10.023 -4.195 0.410 1.00 83.62 79 ARG A C 1
ATOM 578 O O . ARG A 1 79 ? 9.732 -4.588 -0.711 1.00 83.62 79 ARG A O 1
ATOM 585 N N . THR A 1 80 ? 10.340 -5.008 1.403 1.00 84.75 80 THR A N 1
ATOM 586 C CA . THR A 1 80 ? 10.277 -6.461 1.262 1.00 84.75 80 THR A CA 1
ATOM 587 C C . THR A 1 80 ? 8.829 -6.942 1.306 1.00 84.75 80 THR A C 1
ATOM 589 O O . THR A 1 80 ? 7.990 -6.331 1.973 1.00 84.75 80 THR A O 1
ATOM 592 N N . TYR A 1 81 ? 8.554 -8.082 0.674 1.00 85.69 81 TYR A N 1
ATOM 593 C CA . TYR A 1 81 ? 7.250 -8.741 0.723 1.00 85.69 81 TYR A CA 1
ATOM 594 C C . TYR A 1 81 ? 6.624 -8.787 2.134 1.00 85.69 81 TYR A C 1
ATOM 596 O O . TYR A 1 81 ? 5.480 -8.355 2.291 1.00 85.69 81 TYR A O 1
ATOM 604 N N . PRO A 1 82 ? 7.340 -9.208 3.205 1.00 88.44 82 PRO A N 1
ATOM 605 C CA . PRO A 1 82 ? 6.767 -9.232 4.550 1.00 88.44 82 PRO A CA 1
ATOM 606 C C . PRO A 1 82 ? 6.458 -7.840 5.110 1.00 88.44 82 PRO A C 1
ATOM 608 O O . PRO A 1 82 ? 5.503 -7.698 5.871 1.00 88.44 82 PRO A O 1
ATOM 611 N N . GLU A 1 83 ? 7.234 -6.813 4.750 1.00 88.75 83 GLU A N 1
ATOM 612 C CA . GLU A 1 83 ? 6.951 -5.435 5.166 1.00 88.75 83 GLU A CA 1
ATOM 613 C C . GLU A 1 83 ? 5.652 -4.934 4.544 1.00 88.75 83 GLU A C 1
ATOM 615 O O . GLU A 1 83 ? 4.816 -4.395 5.262 1.00 88.75 83 GLU A O 1
ATOM 620 N N . LEU A 1 84 ? 5.453 -5.164 3.243 1.00 92.19 84 LEU A N 1
ATOM 621 C CA . LEU A 1 84 ? 4.226 -4.769 2.552 1.00 92.19 84 LEU A CA 1
ATOM 622 C C . LEU A 1 84 ? 3.008 -5.518 3.096 1.00 92.19 84 LEU A C 1
ATOM 624 O O . LEU A 1 84 ? 2.006 -4.884 3.414 1.00 92.19 84 LEU A O 1
ATOM 628 N N . VAL A 1 85 ? 3.109 -6.839 3.291 1.00 93.25 85 VAL A N 1
ATOM 629 C CA . VAL A 1 85 ? 2.043 -7.623 3.938 1.00 93.25 85 VAL A CA 1
ATOM 630 C C . VAL A 1 85 ? 1.712 -7.038 5.310 1.00 93.25 85 VAL A C 1
ATOM 632 O O . VAL A 1 85 ? 0.543 -6.796 5.603 1.00 93.25 85 VAL A O 1
ATOM 635 N N . THR A 1 86 ? 2.730 -6.769 6.134 1.00 92.88 86 THR A N 1
ATOM 636 C CA . THR A 1 86 ? 2.544 -6.226 7.489 1.00 92.88 86 THR A CA 1
ATOM 637 C C . THR A 1 86 ? 1.854 -4.865 7.462 1.00 92.88 86 THR A C 1
ATOM 639 O O . THR A 1 86 ? 0.934 -4.645 8.246 1.00 92.88 86 THR A O 1
ATOM 642 N N . SER A 1 87 ? 2.241 -3.978 6.541 1.00 94.00 87 SER A N 1
ATOM 643 C CA . SER A 1 87 ? 1.611 -2.664 6.371 1.00 94.00 87 SER A CA 1
ATOM 644 C C . SER A 1 87 ? 0.128 -2.747 5.999 1.00 94.00 87 SER A C 1
ATOM 646 O O . SER A 1 87 ? -0.630 -1.876 6.412 1.00 94.00 87 SER A O 1
ATOM 648 N N . VAL A 1 88 ? -0.310 -3.780 5.269 1.00 95.25 88 VAL A N 1
ATOM 649 C CA . VAL A 1 88 ? -1.730 -3.942 4.907 1.00 95.25 88 VAL A CA 1
ATOM 650 C C . VAL A 1 88 ? -2.538 -4.591 6.037 1.00 95.25 88 VAL A C 1
ATOM 652 O O . VAL A 1 88 ? -3.641 -4.133 6.330 1.00 95.25 88 VAL A O 1
ATOM 655 N N . ILE A 1 89 ? -2.020 -5.641 6.690 1.00 95.62 89 ILE A N 1
ATOM 656 C CA . ILE A 1 89 ? -2.776 -6.375 7.732 1.00 95.62 89 ILE A CA 1
ATOM 657 C C . ILE A 1 89 ? -2.738 -5.707 9.108 1.00 95.62 89 ILE A C 1
ATOM 659 O O . ILE A 1 89 ? -3.554 -6.017 9.980 1.00 95.62 89 ILE A O 1
ATOM 663 N N . ASN A 1 90 ? -1.755 -4.836 9.332 1.00 96.75 90 ASN A N 1
ATOM 664 C CA . ASN A 1 90 ? -1.555 -4.120 10.583 1.00 96.75 90 ASN A CA 1
ATOM 665 C C . ASN A 1 90 ? -1.057 -2.689 10.302 1.00 96.75 90 ASN A C 1
ATOM 667 O O . ASN A 1 90 ? 0.104 -2.373 10.579 1.00 96.75 90 ASN A O 1
ATOM 671 N N . PRO A 1 91 ? -1.919 -1.809 9.760 1.00 95.75 91 PRO A N 1
ATOM 672 C CA . PRO A 1 91 ? -1.514 -0.468 9.336 1.00 95.75 91 PRO A CA 1
ATOM 673 C C . PRO A 1 91 ? -1.004 0.411 10.489 1.00 95.75 91 PRO A C 1
ATOM 675 O O . PRO A 1 91 ? -0.170 1.287 10.282 1.00 95.75 91 PRO A O 1
ATOM 678 N N . SER A 1 92 ? -1.420 0.140 11.730 1.00 96.62 92 SER A N 1
ATOM 679 C CA . SER A 1 92 ? -0.918 0.837 12.923 1.00 96.62 92 SER A CA 1
ATOM 680 C C . SER A 1 92 ? 0.464 0.357 13.388 1.00 96.62 92 SER A C 1
ATOM 682 O O . SER A 1 92 ? 1.038 0.953 14.294 1.00 96.62 92 SER A O 1
ATOM 684 N N . HIS A 1 93 ? 1.028 -0.713 12.809 1.00 94.62 93 HIS A N 1
ATOM 685 C CA . HIS A 1 93 ? 2.356 -1.209 13.195 1.00 94.62 93 HIS A CA 1
ATOM 686 C C . HIS A 1 93 ? 3.470 -0.207 12.881 1.00 94.62 93 HIS A C 1
ATOM 688 O O . HIS A 1 93 ? 4.442 -0.099 13.629 1.00 94.62 93 HIS A O 1
ATOM 694 N N . ARG A 1 94 ? 3.333 0.503 11.756 1.00 90.44 94 ARG A N 1
ATOM 695 C CA . ARG A 1 94 ? 4.267 1.534 11.310 1.00 90.44 94 ARG A CA 1
ATOM 696 C C . ARG A 1 94 ? 3.519 2.584 10.499 1.00 90.44 94 ARG A C 1
ATOM 698 O O . ARG A 1 94 ? 3.086 2.311 9.384 1.00 90.44 94 ARG A O 1
ATOM 705 N N . LEU A 1 95 ? 3.425 3.783 11.059 1.00 93.56 95 LEU A N 1
ATOM 706 C CA . LEU A 1 95 ? 2.820 4.938 10.404 1.00 93.56 95 LEU A CA 1
ATOM 707 C C . LEU A 1 95 ? 3.771 5.547 9.364 1.00 93.56 95 LEU A C 1
ATOM 709 O O . LEU A 1 95 ? 4.988 5.340 9.417 1.00 93.56 95 LEU A O 1
ATOM 713 N N . ALA A 1 96 ? 3.205 6.265 8.394 1.00 91.62 96 ALA A N 1
ATOM 714 C CA . ALA A 1 96 ? 3.964 6.879 7.313 1.00 91.62 96 ALA A CA 1
ATOM 715 C C . ALA A 1 96 ? 4.839 8.030 7.838 1.00 91.62 96 ALA A C 1
ATOM 717 O O . ALA A 1 96 ? 4.347 8.978 8.440 1.00 91.62 96 ALA A O 1
ATOM 718 N N . GLU A 1 97 ? 6.145 7.956 7.589 1.00 90.44 97 GLU A N 1
ATOM 719 C CA . GLU A 1 97 ? 7.091 9.008 7.970 1.00 90.44 97 GLU A CA 1
ATOM 720 C C . GLU A 1 97 ? 6.974 10.214 7.025 1.00 90.44 97 GLU A C 1
ATOM 722 O O . GLU A 1 97 ? 6.831 10.045 5.814 1.00 90.44 97 GLU A O 1
ATOM 727 N N . GLY A 1 98 ? 7.081 11.431 7.568 1.00 91.62 98 GLY A N 1
ATOM 728 C CA . GLY A 1 98 ? 7.056 12.672 6.780 1.00 91.62 98 GLY A CA 1
ATOM 729 C C . GLY A 1 98 ? 5.660 13.211 6.444 1.00 91.62 98 GLY A C 1
ATOM 730 O O . GLY A 1 98 ? 5.567 14.166 5.678 1.00 91.62 98 GLY A O 1
ATOM 731 N N . TYR A 1 99 ? 4.605 12.634 7.022 1.00 93.38 99 TYR A N 1
ATOM 732 C CA . TYR A 1 99 ? 3.218 13.101 6.910 1.00 93.38 99 TYR A CA 1
ATOM 733 C C . TYR A 1 99 ? 2.745 13.703 8.239 1.00 93.38 99 TYR A C 1
ATOM 735 O O . TYR A 1 99 ? 3.361 13.462 9.278 1.00 93.38 99 TYR A O 1
ATOM 743 N N . ASP A 1 100 ? 1.671 14.498 8.210 1.00 94.44 100 ASP A N 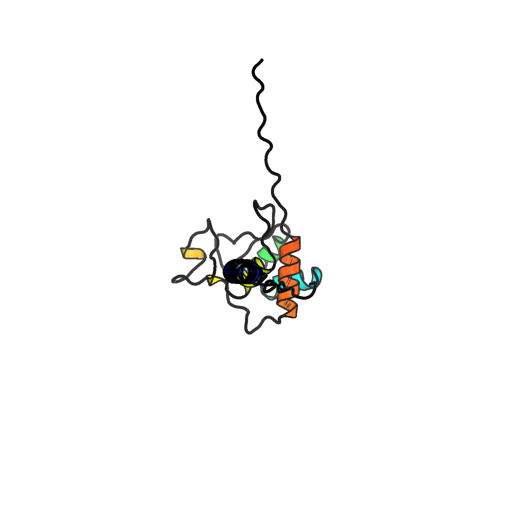1
ATOM 744 C CA . ASP A 1 100 ? 1.066 15.031 9.434 1.00 94.44 100 ASP A CA 1
ATOM 745 C C . ASP A 1 100 ? 0.356 13.909 10.201 1.00 94.44 100 ASP A C 1
ATOM 747 O O . ASP A 1 100 ? -0.573 13.274 9.695 1.00 94.44 100 ASP A O 1
ATOM 751 N N . ASP A 1 101 ? 0.779 13.690 11.444 1.00 93.38 101 ASP A N 1
ATOM 752 C CA . ASP A 1 101 ? 0.176 12.732 12.364 1.00 93.38 101 ASP A CA 1
ATOM 753 C C . ASP A 1 101 ? -1.334 12.962 12.532 1.00 93.38 101 ASP A C 1
ATOM 755 O O . ASP A 1 101 ? -2.080 12.000 12.688 1.00 93.38 101 ASP A O 1
ATOM 759 N N . GLN A 1 102 ? -1.809 14.209 12.467 1.00 92.25 102 GLN A N 1
ATOM 760 C CA . GLN A 1 102 ? -3.239 14.519 12.594 1.00 92.25 102 GLN A CA 1
ATOM 761 C C . GLN A 1 102 ? -4.063 14.042 11.391 1.00 92.25 102 GLN A C 1
ATOM 763 O O . GLN A 1 102 ? -5.269 13.842 11.528 1.00 92.25 102 GLN A O 1
ATOM 768 N N . GLU A 1 103 ? -3.432 13.849 10.230 1.00 93.00 103 GLU A N 1
ATOM 769 C CA . GLU A 1 103 ? -4.086 13.312 9.035 1.00 93.00 103 GLU A CA 1
ATOM 770 C C . GLU A 1 103 ? -4.051 11.780 9.014 1.00 93.00 103 GLU A C 1
ATOM 772 O O . GLU A 1 103 ? -5.036 11.139 8.651 1.00 93.00 103 GLU A O 1
ATOM 777 N N . ILE A 1 104 ? -2.923 11.172 9.397 1.00 95.31 104 ILE A N 1
ATOM 778 C CA . ILE A 1 104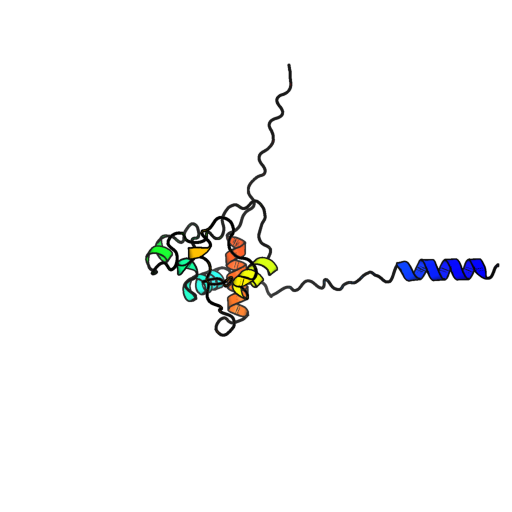 ? -2.692 9.735 9.174 1.00 95.31 104 ILE A CA 1
ATOM 779 C C . ILE A 1 104 ? -3.076 8.837 10.355 1.00 95.31 104 ILE A C 1
ATOM 781 O O . ILE A 1 104 ? -3.097 7.608 10.196 1.00 95.31 104 ILE A O 1
ATOM 785 N N . GLN A 1 105 ? -3.363 9.403 11.531 1.00 95.81 105 GLN A N 1
ATOM 786 C CA . GLN A 1 105 ? -3.725 8.629 12.716 1.00 95.81 105 GLN A CA 1
ATOM 787 C C . GLN A 1 105 ? -4.717 9.322 13.659 1.00 95.81 105 GLN A C 1
ATOM 789 O O . GLN A 1 105 ? -4.836 10.542 13.712 1.00 95.81 105 GLN A O 1
ATOM 794 N N . VAL A 1 106 ? -5.375 8.504 14.482 1.00 95.69 106 VAL A N 1
ATOM 795 C CA . VAL A 1 106 ? -6.155 8.920 15.652 1.00 95.69 106 VAL A CA 1
ATOM 796 C C . VAL A 1 106 ? -5.687 8.092 16.846 1.00 95.69 106 VAL A C 1
ATOM 798 O O . VAL A 1 106 ? -5.735 6.865 16.806 1.00 95.69 106 VAL A O 1
ATOM 801 N N . ASP A 1 107 ? -5.202 8.750 17.901 1.00 94.25 107 ASP A N 1
ATOM 802 C CA . ASP A 1 107 ? -4.734 8.103 19.139 1.00 94.25 107 ASP A CA 1
ATOM 803 C C . ASP A 1 107 ? -3.728 6.951 18.917 1.00 94.25 107 ASP A C 1
ATOM 805 O O . ASP A 1 107 ? -3.830 5.884 19.528 1.00 94.25 107 ASP A O 1
ATOM 809 N N . GLY A 1 108 ? -2.753 7.133 18.018 1.00 92.88 108 GLY A N 1
ATOM 810 C CA . GLY A 1 108 ? -1.747 6.102 17.724 1.00 92.88 108 GLY A CA 1
ATOM 811 C C . GLY A 1 108 ? -2.186 5.049 16.702 1.00 92.88 108 GLY A C 1
ATOM 812 O O . GLY A 1 108 ? -1.413 4.144 16.389 1.00 92.88 108 GLY A O 1
ATOM 813 N N . GLN A 1 109 ? -3.425 5.116 16.209 1.00 96.31 109 GLN A N 1
ATOM 814 C CA . GLN A 1 109 ? -3.986 4.145 15.271 1.00 96.31 109 GLN A CA 1
ATOM 815 C C . GLN A 1 109 ? -4.108 4.755 13.885 1.00 96.31 109 GLN A C 1
ATOM 817 O O . GLN A 1 109 ? -4.637 5.853 13.739 1.00 96.31 109 GLN A O 1
ATOM 822 N N . SER A 1 110 ? -3.653 4.029 12.865 1.00 96.44 110 SER A N 1
ATOM 823 C CA . SER A 1 110 ? -3.765 4.491 11.485 1.00 96.44 110 SER A CA 1
ATOM 824 C C . SER A 1 110 ? -5.227 4.707 11.090 1.00 96.44 110 SER A C 1
ATOM 826 O O . SER A 1 110 ? -6.096 3.907 11.435 1.00 96.44 110 SER A O 1
ATOM 828 N N . VAL A 1 111 ? -5.484 5.755 10.306 1.00 95.88 111 VAL A N 1
ATOM 829 C CA . VAL A 1 111 ? -6.786 5.964 9.650 1.00 95.88 111 VAL A CA 1
ATOM 830 C C . VAL A 1 111 ? -7.025 4.996 8.486 1.00 95.88 111 VAL A C 1
ATOM 832 O O . VAL A 1 111 ? -8.148 4.889 7.995 1.00 95.88 111 VAL A O 1
ATOM 835 N N . MET A 1 112 ? -5.989 4.278 8.032 1.00 96.31 112 MET A N 1
ATOM 836 C CA . MET A 1 112 ? -6.145 3.208 7.054 1.00 96.31 112 MET A CA 1
ATOM 837 C C . MET A 1 112 ? -6.981 2.077 7.674 1.00 96.31 112 MET A C 1
ATOM 839 O O . MET A 1 112 ? -6.597 1.526 8.710 1.00 96.31 112 MET A O 1
ATOM 843 N N . PRO A 1 113 ? -8.114 1.699 7.058 1.00 94.06 113 PRO A N 1
ATOM 844 C CA . PRO A 1 113 ? -8.970 0.659 7.604 1.00 94.06 113 PRO A CA 1
ATOM 845 C C . PRO A 1 113 ? -8.279 -0.707 7.558 1.00 94.06 113 PRO A C 1
ATOM 847 O O . PRO A 1 113 ? -7.496 -1.005 6.657 1.00 94.06 113 PRO A O 1
ATOM 850 N N . SER A 1 114 ? -8.622 -1.569 8.515 1.00 95.75 114 SER A N 1
ATOM 851 C CA . SER A 1 114 ? -8.230 -2.977 8.466 1.00 95.75 114 SER A CA 1
ATOM 852 C C . SER A 1 114 ? -9.065 -3.726 7.431 1.00 95.75 114 SER A C 1
ATOM 854 O O . SER A 1 114 ? -10.292 -3.609 7.404 1.00 95.75 114 SER A O 1
ATOM 856 N N . PHE A 1 115 ? -8.403 -4.547 6.617 1.00 96.75 115 PHE A N 1
ATOM 857 C CA . PHE A 1 115 ? -9.057 -5.405 5.628 1.00 96.75 115 PHE A CA 1
ATOM 858 C C . PHE A 1 115 ? -9.082 -6.886 6.027 1.00 96.75 115 PHE A C 1
ATOM 860 O O . PHE A 1 115 ? -9.548 -7.714 5.247 1.00 96.75 115 PHE A O 1
ATOM 867 N N . ASN A 1 116 ? -8.609 -7.233 7.227 1.00 96.81 116 ASN A N 1
ATOM 868 C CA . ASN A 1 116 ? -8.361 -8.621 7.639 1.00 96.81 116 ASN A CA 1
ATOM 869 C C . ASN A 1 116 ? -9.604 -9.523 7.572 1.00 96.81 116 ASN A C 1
ATOM 871 O O . ASN A 1 116 ? -9.480 -10.711 7.290 1.00 96.81 116 ASN A O 1
ATOM 875 N N . ASP A 1 117 ? -10.791 -8.956 7.785 1.00 97.25 117 ASP A N 1
ATOM 876 C CA . ASP A 1 117 ? -12.052 -9.706 7.792 1.00 97.25 117 ASP A CA 1
ATOM 877 C C . ASP A 1 117 ? -12.714 -9.801 6.406 1.00 97.25 117 ASP A C 1
ATOM 879 O O . ASP A 1 117 ? -13.684 -10.537 6.226 1.00 97.25 117 ASP A O 1
ATOM 883 N N . VAL A 1 118 ? -12.224 -9.039 5.421 1.00 97.25 118 VAL A N 1
ATOM 884 C CA . VAL A 1 118 ? -12.891 -8.849 4.118 1.00 97.25 118 VAL A CA 1
ATOM 885 C C . VAL A 1 118 ? -11.991 -9.088 2.908 1.00 97.25 118 VAL A C 1
ATOM 887 O O . VAL A 1 118 ? -12.501 -9.186 1.791 1.00 97.25 118 VAL A O 1
ATOM 890 N N . MET A 1 119 ? -10.674 -9.153 3.095 1.00 97.81 119 MET A N 1
ATOM 891 C CA . MET A 1 119 ? -9.697 -9.450 2.053 1.00 97.81 119 MET A CA 1
ATOM 892 C C . MET A 1 119 ? -9.233 -10.891 2.190 1.00 97.81 119 MET A C 1
ATOM 894 O O . MET A 1 119 ? -8.718 -11.312 3.224 1.00 97.81 119 MET A O 1
ATOM 898 N N . THR A 1 120 ? -9.414 -11.664 1.127 1.00 97.75 120 THR A N 1
ATOM 899 C CA . THR A 1 120 ? -8.920 -13.039 1.094 1.00 97.75 120 THR A CA 1
ATOM 900 C C . THR A 1 120 ? -7.396 -13.063 1.028 1.00 97.75 120 THR A C 1
ATOM 902 O O . THR A 1 120 ? -6.753 -12.134 0.536 1.00 97.75 120 THR A O 1
ATOM 905 N N . VAL A 1 121 ? -6.798 -14.178 1.450 1.00 96.00 121 VAL A N 1
ATOM 906 C CA . VAL A 1 121 ? -5.346 -14.381 1.325 1.00 96.00 121 VAL A CA 1
ATOM 907 C C . VAL A 1 121 ? -4.895 -14.257 -0.134 1.00 96.00 121 VAL A C 1
ATOM 909 O O . VAL A 1 121 ? -3.868 -13.647 -0.400 1.00 96.00 121 VAL A O 1
ATOM 912 N N . THR A 1 122 ? -5.671 -14.769 -1.094 1.00 97.75 122 THR A N 1
ATOM 913 C CA . THR A 1 122 ? -5.360 -14.636 -2.526 1.00 97.75 122 THR A CA 1
ATOM 914 C C . THR A 1 122 ? -5.329 -13.176 -2.974 1.00 97.75 122 THR A C 1
ATOM 916 O O . THR A 1 122 ? -4.413 -12.777 -3.688 1.00 97.75 122 THR A O 1
ATOM 919 N N . GLU A 1 123 ? -6.290 -12.362 -2.537 1.00 98.25 123 GLU A N 1
ATOM 920 C CA . GLU A 1 123 ? -6.310 -10.934 -2.862 1.00 98.25 123 GLU A CA 1
ATOM 921 C C . GLU A 1 123 ? -5.126 -10.196 -2.246 1.00 98.25 123 GLU A C 1
ATOM 923 O O . GLU A 1 123 ? -4.491 -9.410 -2.941 1.00 98.25 123 GLU A O 1
ATOM 928 N N . MET A 1 124 ? -4.781 -10.500 -0.993 1.00 97.31 124 MET A N 1
ATOM 929 C CA . MET A 1 124 ? -3.598 -9.949 -0.328 1.00 97.31 124 MET A CA 1
ATOM 930 C C . MET A 1 124 ? -2.313 -10.286 -1.092 1.00 97.31 124 MET A C 1
ATOM 932 O O . MET A 1 124 ? -1.489 -9.411 -1.345 1.00 97.31 124 MET A O 1
ATOM 936 N N . VAL A 1 125 ? -2.147 -11.553 -1.484 1.00 96.44 125 VAL A N 1
ATOM 937 C CA . VAL A 1 125 ? -0.975 -12.018 -2.237 1.00 96.44 125 VAL A CA 1
ATOM 938 C C . VAL A 1 125 ? -0.841 -11.262 -3.554 1.00 96.44 125 VAL A C 1
ATOM 940 O O . VAL A 1 125 ? 0.239 -10.760 -3.863 1.00 96.44 125 VAL A O 1
ATOM 943 N N . ASN A 1 126 ? -1.938 -11.146 -4.303 1.00 98.19 126 ASN A N 1
ATOM 944 C CA . ASN A 1 126 ? -1.958 -10.427 -5.570 1.00 98.19 126 ASN A CA 1
ATOM 945 C C . ASN A 1 126 ? -1.710 -8.925 -5.371 1.00 98.19 126 ASN A C 1
ATOM 947 O O . ASN A 1 126 ? -0.928 -8.338 -6.112 1.00 98.19 126 ASN A O 1
ATOM 951 N N . LEU A 1 127 ? -2.326 -8.309 -4.356 1.00 97.94 127 LEU A N 1
ATOM 952 C CA . LEU A 1 127 ? -2.135 -6.899 -4.017 1.00 97.94 127 LEU A CA 1
ATOM 953 C C . LEU A 1 127 ? -0.669 -6.595 -3.726 1.00 97.94 127 LEU A C 1
ATOM 955 O O . LEU A 1 127 ? -0.118 -5.674 -4.314 1.00 97.94 127 LEU A O 1
ATOM 959 N N . VAL A 1 128 ? -0.029 -7.371 -2.850 1.00 95.56 128 VAL A N 1
ATOM 960 C CA . VAL A 1 128 ? 1.378 -7.147 -2.498 1.00 95.56 128 VAL A CA 1
ATOM 961 C C . VAL A 1 128 ? 2.285 -7.372 -3.704 1.00 95.56 128 VAL A C 1
ATOM 963 O O . VAL A 1 128 ? 3.186 -6.571 -3.922 1.00 95.56 128 VAL A O 1
ATOM 966 N N . TYR A 1 129 ? 2.012 -8.389 -4.526 1.00 95.31 129 TYR A N 1
ATOM 967 C CA . TYR A 1 129 ? 2.771 -8.630 -5.756 1.00 95.31 129 TYR A CA 1
ATOM 968 C C . TYR A 1 129 ? 2.690 -7.445 -6.732 1.00 95.31 129 TYR A C 1
ATOM 970 O O . TYR A 1 129 ? 3.699 -7.032 -7.295 1.00 95.31 129 TYR A O 1
ATOM 978 N N . PHE A 1 130 ? 1.499 -6.860 -6.883 1.00 96.88 130 PHE A N 1
ATOM 979 C CA . PHE A 1 130 ? 1.307 -5.623 -7.637 1.00 96.88 130 PHE A CA 1
ATOM 980 C C . PHE A 1 130 ? 2.047 -4.441 -6.994 1.00 96.88 130 PHE A C 1
ATOM 982 O O . PHE A 1 130 ? 2.752 -3.719 -7.680 1.00 96.88 130 PHE A O 1
ATOM 989 N N . LEU A 1 131 ? 1.961 -4.247 -5.675 1.00 95.56 131 LEU A N 1
ATOM 990 C CA . LEU A 1 131 ? 2.678 -3.154 -5.010 1.00 95.56 131 LEU A CA 1
ATOM 991 C C . LEU A 1 131 ? 4.196 -3.261 -5.213 1.00 95.56 131 LEU A C 1
ATOM 993 O O . LEU A 1 131 ? 4.829 -2.253 -5.511 1.00 95.56 131 LEU A O 1
ATOM 997 N N . GLU A 1 132 ? 4.773 -4.459 -5.091 1.00 92.00 132 GLU A N 1
ATOM 998 C CA . GLU A 1 132 ? 6.205 -4.695 -5.307 1.00 92.00 132 GLU A CA 1
ATOM 999 C C . GLU A 1 132 ? 6.661 -4.324 -6.722 1.00 92.00 132 GLU A C 1
ATOM 1001 O O . GLU A 1 132 ? 7.735 -3.735 -6.860 1.00 92.00 132 GLU A O 1
ATOM 1006 N N . SER A 1 133 ? 5.859 -4.603 -7.759 1.00 92.19 133 SER A N 1
ATOM 1007 C CA . SER A 1 133 ? 6.224 -4.270 -9.146 1.00 92.19 133 SER A CA 1
ATOM 1008 C C . SER A 1 133 ? 6.317 -2.760 -9.402 1.00 92.19 133 SER A C 1
ATOM 1010 O O . SER A 1 133 ? 6.954 -2.336 -10.367 1.00 92.19 133 SER A O 1
ATOM 1012 N N . HIS A 1 134 ? 5.750 -1.945 -8.509 1.00 93.62 134 HIS A N 1
ATOM 1013 C CA . HIS A 1 134 ? 5.761 -0.487 -8.581 1.00 93.62 134 HIS A CA 1
ATOM 1014 C C . HIS A 1 134 ? 6.893 0.186 -7.785 1.00 93.62 134 HIS A C 1
ATOM 1016 O O . HIS A 1 134 ? 6.955 1.417 -7.777 1.00 93.62 134 HIS A O 1
ATOM 1022 N N . TYR A 1 135 ? 7.796 -0.566 -7.146 1.00 91.06 135 TYR A N 1
ATOM 1023 C CA . TYR A 1 135 ? 8.979 -0.018 -6.471 1.00 91.06 135 TYR A CA 1
ATOM 1024 C C . TYR A 1 135 ? 10.265 -0.257 -7.268 1.00 91.06 135 TYR A C 1
ATOM 1026 O O . TYR A 1 135 ? 10.533 -1.359 -7.745 1.00 91.06 135 TYR A O 1
ATOM 1034 N N . SER A 1 136 ? 11.127 0.756 -7.317 1.00 88.44 136 SER A N 1
ATOM 1035 C CA . SER A 1 136 ? 12.491 0.652 -7.844 1.00 88.44 136 SER A CA 1
ATOM 1036 C C . SER A 1 136 ? 13.497 1.286 -6.884 1.00 88.44 136 SER A C 1
ATOM 1038 O O . 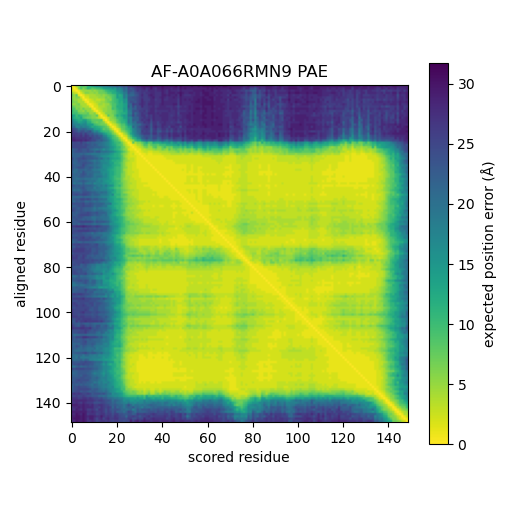SER A 1 136 ? 13.151 2.156 -6.091 1.00 88.44 136 SER A O 1
ATOM 1040 N N . LEU A 1 137 ? 14.757 0.844 -6.914 1.00 86.00 137 LEU A N 1
ATOM 1041 C CA . LEU A 1 137 ? 15.808 1.493 -6.123 1.00 86.00 137 LEU A CA 1
ATOM 1042 C C . LEU A 1 137 ? 16.239 2.803 -6.780 1.00 86.00 137 LEU A C 1
ATOM 1044 O O . LEU A 1 137 ? 16.529 2.813 -7.977 1.00 86.00 137 LEU A O 1
ATOM 1048 N N . GLU A 1 138 ? 16.365 3.861 -5.979 1.00 82.25 138 GLU A N 1
ATOM 1049 C CA . GLU A 1 138 ? 17.072 5.074 -6.398 1.00 82.25 138 GLU A CA 1
ATOM 1050 C C . GLU A 1 138 ? 18.532 4.734 -6.756 1.00 82.25 138 GLU A C 1
ATOM 1052 O O . GLU A 1 138 ? 19.225 4.061 -5.977 1.00 82.25 138 GLU A O 1
ATOM 1057 N N . PRO A 1 139 ? 19.048 5.192 -7.910 1.00 75.88 139 PRO A N 1
ATOM 1058 C CA . PRO A 1 139 ? 20.461 5.058 -8.229 1.00 75.88 139 PRO A CA 1
ATOM 1059 C C . PRO A 1 139 ? 21.315 5.792 -7.190 1.00 75.88 139 PRO A C 1
ATOM 1061 O O . PRO A 1 139 ? 21.129 6.983 -6.950 1.00 75.88 139 PRO A O 1
ATOM 1064 N N . TYR A 1 140 ? 22.298 5.109 -6.596 1.00 70.00 140 TYR A N 1
ATOM 1065 C CA . TYR A 1 140 ? 23.224 5.762 -5.668 1.00 70.00 140 TYR A CA 1
ATOM 1066 C C . TYR A 1 140 ? 24.020 6.857 -6.406 1.00 70.00 140 TYR A C 1
ATOM 1068 O O . TYR A 1 140 ? 24.739 6.528 -7.361 1.00 70.00 140 TYR A O 1
ATOM 1076 N N . PRO A 1 141 ? 23.938 8.140 -5.995 1.00 68.88 141 PRO A N 1
ATOM 1077 C CA . PRO A 1 141 ? 24.701 9.198 -6.638 1.00 68.88 141 PRO A CA 1
ATOM 1078 C C . PRO A 1 141 ? 26.189 8.935 -6.411 1.00 68.88 141 PRO A C 1
ATOM 1080 O O . PRO A 1 141 ? 26.673 8.881 -5.279 1.00 68.88 141 PRO A O 1
ATOM 1083 N N . ARG A 1 142 ? 26.936 8.735 -7.500 1.00 70.44 142 ARG A N 1
ATOM 1084 C CA . ARG A 1 142 ? 28.389 8.575 -7.428 1.00 70.44 142 ARG A CA 1
ATOM 1085 C C . ARG A 1 142 ? 28.980 9.881 -6.898 1.00 70.44 142 ARG A C 1
ATOM 1087 O O . ARG A 1 142 ? 28.763 10.932 -7.488 1.00 70.44 142 ARG A O 1
ATOM 1094 N N . THR A 1 143 ? 29.747 9.820 -5.812 1.00 73.06 143 THR A N 1
ATOM 1095 C CA . THR A 1 143 ? 30.539 10.971 -5.370 1.00 73.06 143 THR A CA 1
ATOM 1096 C C . THR A 1 143 ? 31.590 11.277 -6.431 1.00 73.06 143 THR A C 1
ATOM 1098 O O . THR A 1 143 ? 32.473 10.448 -6.673 1.00 73.06 143 THR A O 1
ATOM 1101 N N . ASP A 1 144 ? 31.507 12.447 -7.057 1.00 73.25 144 ASP A N 1
ATOM 1102 C CA . ASP A 1 1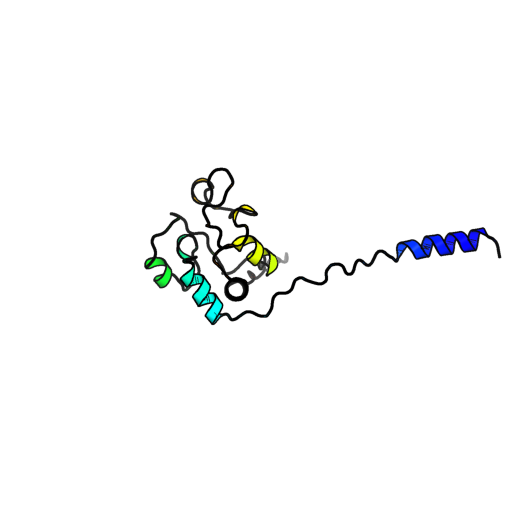44 ? 32.549 12.914 -7.964 1.00 73.25 144 ASP A CA 1
ATOM 1103 C C . ASP A 1 144 ? 33.804 13.243 -7.154 1.00 73.25 144 ASP A C 1
ATOM 1105 O O . ASP A 1 144 ? 33.854 14.200 -6.379 1.00 73.25 144 ASP A O 1
ATOM 1109 N N . TYR A 1 145 ? 34.831 12.408 -7.303 1.00 75.06 145 TYR A N 1
ATOM 1110 C CA . TYR A 1 145 ? 36.136 12.679 -6.721 1.00 75.06 145 TYR A CA 1
ATOM 1111 C C . TYR A 1 145 ? 36.806 13.795 -7.529 1.00 75.06 145 TYR A C 1
ATOM 1113 O O . TYR A 1 145 ? 37.282 13.567 -8.642 1.00 75.06 145 TYR A O 1
ATOM 1121 N N . ILE A 1 146 ? 36.846 15.007 -6.973 1.00 73.81 146 ILE A N 1
ATOM 1122 C CA . ILE A 1 146 ? 37.648 16.099 -7.527 1.00 73.81 146 ILE A CA 1
ATOM 1123 C C . ILE A 1 146 ? 39.115 15.754 -7.257 1.00 73.81 146 ILE A C 1
ATOM 1125 O O . ILE A 1 146 ? 39.599 15.905 -6.136 1.00 73.81 146 ILE A O 1
ATOM 1129 N N . SER A 1 147 ? 39.817 15.256 -8.275 1.00 71.06 147 SER A N 1
ATOM 1130 C CA . SER A 1 147 ? 41.257 15.024 -8.176 1.00 71.06 147 SER A CA 1
ATOM 1131 C C . SER A 1 147 ? 41.975 16.377 -8.121 1.00 71.06 147 SER A C 1
ATOM 1133 O O . SER A 1 147 ? 41.806 17.171 -9.048 1.00 71.06 147 SER A O 1
ATOM 1135 N N . PRO A 1 148 ? 42.770 16.673 -7.079 1.00 74.88 148 PRO A N 1
ATOM 1136 C CA . PRO A 1 148 ? 43.605 17.865 -7.081 1.00 74.88 148 PRO A CA 1
ATOM 1137 C C . PRO A 1 148 ? 44.682 17.709 -8.167 1.00 74.88 148 PRO A C 1
ATOM 1139 O O . PRO A 1 148 ? 45.327 16.661 -8.253 1.00 74.88 148 PRO A O 1
ATOM 1142 N N . HIS A 1 149 ? 44.798 18.723 -9.028 1.00 62.03 149 HIS A N 1
ATOM 1143 C CA . HIS A 1 149 ? 45.844 18.848 -10.046 1.00 62.03 149 HIS A CA 1
ATOM 1144 C C . HIS A 1 149 ? 47.183 19.255 -9.431 1.00 62.03 149 HIS A C 1
ATOM 1146 O O . HIS A 1 149 ? 47.165 20.058 -8.468 1.00 62.03 149 HIS A O 1
#

Radius of gyration: 23.64 Å; Cα contacts (8 Å, |Δi|>4): 156; chains: 1; bounding box: 59×60×44 Å

Solvent-accessible surface area (backbone atoms only — not comparable to full-atom values): 9272 Å² total; per-residue (Å²): 134,64,74,64,64,57,54,55,55,53,62,60,56,66,73,67,78,70,77,74,72,83,69,73,69,91,72,77,74,88,50,42,50,71,59,4,50,50,41,43,59,72,72,44,50,45,27,46,29,40,46,92,94,41,60,76,64,35,72,75,46,75,65,75,34,97,75,48,52,78,47,58,48,71,29,94,64,75,76,49,72,69,55,51,51,42,47,54,70,37,36,51,79,63,72,78,83,95,60,59,61,83,67,52,32,58,97,79,33,39,66,63,75,79,42,72,92,79,52,50,70,68,49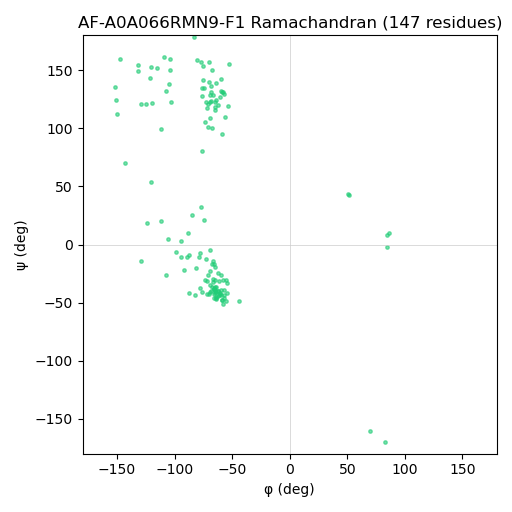,51,41,9,28,46,45,28,52,53,75,43,49,41,70,52,78,80,80,77,81,80,79,82,75,85,130

Sequence (149 aa):
MKPYTFAILISALSGLAGCDTASQSFSLPTGDEAQGKAVFLKYQCLACHSMTGFEDEASKLTRALDTPVVLGGEVSRIRTYPELVTSVINPSHRLAEGYDDQEIQVDGQSVMPSFNDVMTVTEMVNLVYFLESHYSLEPYPRTDYISPH

Secondary structure (DSSP, 8-state):
--HHHHHHHHHHHGGGTT---------PPP--HHHHHHHHHHTTGGGTEE-TT-HHHHTTSPPS-SSPEE-SEEESSPPPHHHHHHHHH-GGGSPPTTS-HHHHEETTEESSPP-TTTS-HHHHHHHHHHHHHTEEEPPPPP-------

Mean predicted aligned error: 10.23 Å

Foldseek 3Di:
DDPVVVVVVVVVVVVPPPPPPVPPPPDDPAADQVLLVVLCLVLPVLLQADEPPCVVSSVVDPHQAPDHHYAFDADQDQQDLVNLLCCQQAVLVDWDPPDDCVSQDDPSGGPRDHCVVPADPNNSNNNSNNRNVRHDYDPDDDPPPPDDD

InterPro domains:
  IPR009056 Cytochrome c-like domain [PS51007] (31-135)
  IPR036909 Cytochrome c-like domain superfamily [G3DSA:1.10.760.10] (32-134)
  IPR036909 Cytochrome c-like domain superfamily [SSF46626] (7-139)

pLDDT: mean 86.25, std 14.09, range [52.72, 98.69]

Organism: NCBI:txid1654360